Protein AF-A0A3D6CLK3-F1 (afdb_monomer_lite)

pLDDT: mean 80.87, std 11.24, range [43.94, 93.0]

Radius of gyration: 19.06 Å; chains: 1; bounding box: 39×37×52 Å

Structure (mmCIF, N/CA/C/O backbone):
data_AF-A0A3D6CLK3-F1
#
_entry.id   AF-A0A3D6CLK3-F1
#
loop_
_atom_site.group_PDB
_atom_site.id
_atom_site.type_symbol
_atom_site.label_atom_id
_atom_site.label_alt_id
_atom_site.label_comp_id
_atom_site.label_asym_id
_atom_site.label_entity_id
_atom_site.label_seq_id
_atom_site.pdbx_PDB_ins_code
_atom_site.Cartn_x
_atom_site.Cartn_y
_atom_site.Cartn_z
_atom_site.occupancy
_atom_site.B_iso_or_equiv
_atom_site.auth_seq_id
_atom_site.auth_comp_id
_atom_site.auth_asym_id
_atom_site.auth_atom_id
_atom_site.pdbx_PDB_model_num
ATOM 1 N N . MET A 1 1 ? -9.692 13.250 37.064 1.00 61.66 1 MET A N 1
ATOM 2 C CA . MET A 1 1 ? -10.381 13.343 35.753 1.00 61.66 1 MET A CA 1
ATOM 3 C C . MET A 1 1 ? -9.442 13.635 34.572 1.00 61.66 1 MET A C 1
ATOM 5 O O . MET A 1 1 ? -9.510 12.914 33.590 1.00 61.66 1 MET A O 1
ATOM 9 N N . LYS A 1 2 ? -8.495 14.591 34.649 1.00 70.19 2 LYS A N 1
ATOM 10 C CA . LYS A 1 2 ? -7.578 14.914 33.523 1.00 70.19 2 LYS A CA 1
ATOM 11 C C . LYS A 1 2 ? -6.693 13.749 33.027 1.00 70.19 2 LYS A C 1
ATOM 13 O O . LYS A 1 2 ? -6.425 13.659 31.837 1.00 70.19 2 LYS A O 1
ATOM 18 N N . LYS A 1 3 ? -6.246 12.851 33.920 1.00 80.38 3 LYS A N 1
ATOM 19 C CA . LYS A 1 3 ? -5.423 11.676 33.554 1.00 80.38 3 LYS A CA 1
ATOM 20 C C . LYS A 1 3 ? -6.230 10.594 32.819 1.00 80.38 3 LYS A C 1
ATOM 22 O O . LYS A 1 3 ? -5.733 10.024 31.861 1.00 80.38 3 LYS A O 1
ATOM 27 N N . GLN A 1 4 ? -7.481 10.364 33.224 1.00 87.62 4 GLN A N 1
ATOM 28 C CA . GLN A 1 4 ? -8.365 9.383 32.580 1.00 87.62 4 GLN A CA 1
ATOM 2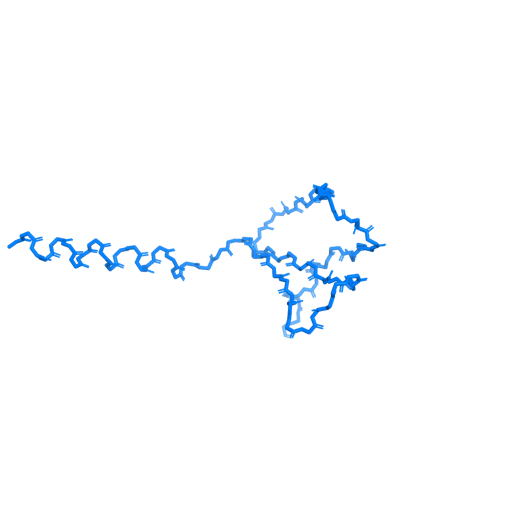9 C C . GLN A 1 4 ? -8.727 9.788 31.151 1.00 87.62 4 GLN A C 1
ATOM 31 O O . GLN A 1 4 ? -8.710 8.947 30.263 1.00 87.62 4 GLN A O 1
ATOM 36 N N . LEU A 1 5 ? -8.940 11.084 30.909 1.00 90.12 5 LEU A N 1
ATOM 37 C CA . LEU A 1 5 ? -9.196 11.593 29.563 1.00 90.12 5 LEU A CA 1
ATOM 38 C C . LEU A 1 5 ? -8.028 11.313 28.601 1.00 90.12 5 LEU A C 1
ATOM 40 O O . LEU A 1 5 ? -8.256 10.957 27.451 1.00 90.12 5 LEU A O 1
ATOM 44 N N . ARG A 1 6 ? -6.778 11.408 29.082 1.00 88.75 6 ARG A N 1
ATOM 45 C CA . ARG A 1 6 ? -5.590 11.067 28.282 1.00 88.75 6 ARG A CA 1
ATOM 46 C C . ARG A 1 6 ? -5.563 9.588 27.904 1.00 88.75 6 ARG A C 1
ATOM 48 O O . ARG A 1 6 ? -5.259 9.279 26.761 1.00 88.75 6 ARG A O 1
ATOM 55 N N . TYR A 1 7 ? -5.907 8.694 28.832 1.00 90.56 7 TYR A N 1
ATOM 56 C CA . TYR A 1 7 ? -5.957 7.256 28.553 1.00 90.56 7 TYR A CA 1
ATOM 57 C C . TYR A 1 7 ? -7.079 6.885 27.581 1.00 90.56 7 TYR A C 1
ATOM 59 O O . TYR A 1 7 ? -6.854 6.084 26.681 1.00 90.56 7 TYR A O 1
ATOM 67 N N . ILE A 1 8 ? -8.255 7.507 27.707 1.00 93.00 8 ILE A N 1
ATOM 68 C CA . ILE A 1 8 ? -9.372 7.301 26.772 1.00 93.00 8 ILE A CA 1
ATOM 69 C C . ILE A 1 8 ? -8.991 7.771 25.362 1.00 93.00 8 ILE A C 1
ATOM 71 O O . ILE A 1 8 ? -9.237 7.059 24.394 1.00 93.00 8 ILE A O 1
ATOM 75 N N . LEU A 1 9 ? -8.338 8.931 25.242 1.00 92.31 9 LEU A N 1
ATOM 76 C CA . LEU A 1 9 ? -7.857 9.441 23.957 1.00 92.31 9 LEU A CA 1
ATOM 77 C C . LEU A 1 9 ? -6.860 8.474 23.296 1.00 92.31 9 LEU A C 1
ATOM 79 O O . LEU A 1 9 ? -6.985 8.177 22.111 1.00 92.31 9 LEU A O 1
ATOM 83 N N . LEU A 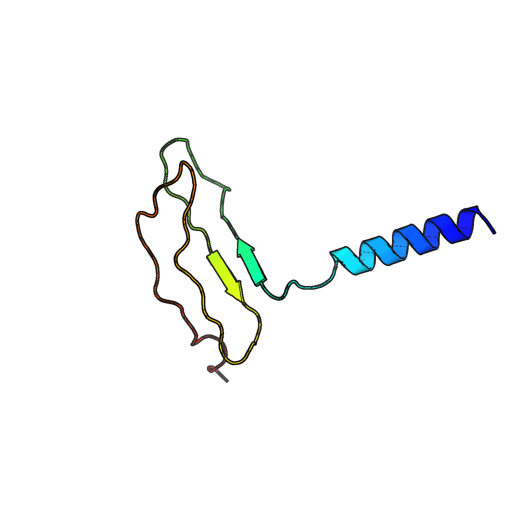1 10 ? -5.908 7.955 24.077 1.00 90.81 10 LEU A N 1
ATOM 84 C CA . LEU A 1 10 ? -4.904 6.989 23.617 1.00 90.81 10 LEU A CA 1
ATOM 85 C C . LEU A 1 10 ? -5.546 5.664 23.169 1.00 90.81 10 LEU A C 1
ATOM 87 O O . LEU A 1 10 ? -5.118 5.047 22.196 1.00 90.81 10 LEU A O 1
ATOM 91 N N . PHE A 1 11 ? -6.605 5.240 23.860 1.00 91.81 11 PHE A N 1
ATOM 92 C CA . PHE A 1 11 ? -7.343 4.029 23.516 1.00 91.81 11 PHE A CA 1
ATOM 93 C C . PHE A 1 11 ? -8.120 4.181 22.200 1.00 91.81 11 PHE A C 1
ATOM 95 O O . PHE A 1 11 ? -8.056 3.309 21.337 1.00 91.81 11 PHE A O 1
ATOM 102 N N . ILE A 1 12 ? -8.792 5.317 21.997 1.00 91.44 12 ILE A N 1
ATOM 103 C CA . ILE A 1 12 ? -9.538 5.592 20.760 1.00 91.44 12 ILE A CA 1
ATOM 104 C C . ILE A 1 12 ? -8.590 5.706 19.560 1.00 91.44 12 ILE A C 1
ATOM 106 O O . ILE A 1 12 ? -8.901 5.182 18.490 1.00 91.44 12 ILE A O 1
ATOM 110 N N . SER A 1 13 ? -7.414 6.323 19.726 1.00 90.25 13 SER A N 1
ATOM 111 C CA . SER A 1 13 ? -6.432 6.384 18.639 1.00 90.25 13 SER A CA 1
ATOM 112 C C . SER A 1 13 ? -5.938 4.992 18.246 1.00 90.25 13 SER A C 1
ATOM 114 O O . SER A 1 13 ? -5.833 4.704 17.058 1.00 90.25 13 SER A O 1
ATOM 116 N N . ALA A 1 14 ? -5.698 4.105 19.219 1.00 90.12 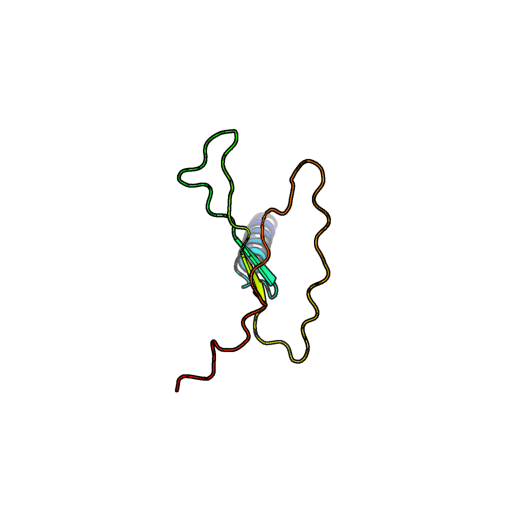14 ALA A N 1
ATOM 117 C CA . ALA A 1 14 ? -5.291 2.728 18.944 1.00 90.12 14 ALA A CA 1
ATOM 118 C C . ALA A 1 14 ? -6.352 1.950 18.141 1.00 90.12 14 ALA A C 1
ATOM 120 O O . ALA A 1 14 ? -6.000 1.221 17.216 1.00 90.12 14 ALA A O 1
ATOM 121 N N . ILE A 1 15 ? -7.644 2.150 18.435 1.00 89.81 15 ILE A N 1
ATOM 122 C CA . ILE A 1 15 ? -8.744 1.523 17.681 1.00 89.81 15 ILE A CA 1
ATOM 123 C C . ILE A 1 15 ? -8.778 2.018 16.229 1.00 89.81 15 ILE A C 1
ATOM 125 O O . ILE A 1 15 ? -9.010 1.219 15.326 1.00 89.81 15 ILE A O 1
ATOM 129 N N . GLY A 1 16 ? -8.517 3.307 15.989 1.00 85.94 16 GLY A N 1
ATOM 130 C CA . GLY A 1 16 ? -8.466 3.868 14.635 1.00 85.94 16 GLY A CA 1
ATOM 131 C C . GLY A 1 16 ? -7.400 3.209 13.753 1.00 85.94 16 GLY A C 1
ATOM 132 O O . GLY A 1 16 ? -7.683 2.858 12.612 1.00 85.94 16 GLY A O 1
ATOM 133 N N . PHE A 1 17 ? -6.203 2.965 14.294 1.00 82.56 17 PHE A N 1
ATOM 134 C CA . PHE A 1 17 ? -5.121 2.285 13.566 1.00 82.56 17 PHE A CA 1
ATOM 135 C C . PHE A 1 17 ? -5.349 0.780 13.370 1.00 82.56 17 PHE A C 1
ATOM 137 O O . PHE A 1 17 ? -4.756 0.191 12.472 1.00 82.56 17 PHE A O 1
ATOM 144 N N . ALA A 1 18 ? -6.193 0.149 14.190 1.00 83.94 18 ALA A N 1
ATOM 145 C CA . ALA A 1 18 ? -6.498 -1.278 14.090 1.00 83.94 18 ALA A CA 1
ATOM 146 C C . ALA A 1 18 ? -7.559 -1.611 13.021 1.00 83.94 18 ALA A C 1
ATOM 148 O O . ALA A 1 18 ? -7.839 -2.788 12.777 1.00 83.94 18 ALA A O 1
ATOM 149 N N . GLN A 1 19 ? -8.176 -0.605 12.391 1.00 83.62 19 GLN A N 1
ATOM 150 C CA . GLN A 1 19 ? -9.155 -0.825 11.328 1.00 83.62 19 GLN A CA 1
ATOM 151 C C . GLN A 1 19 ? -8.484 -1.416 10.082 1.00 83.62 19 GLN A C 1
ATOM 153 O O . GLN A 1 19 ? -7.422 -0.964 9.657 1.00 83.62 19 GLN A O 1
ATOM 158 N N . LYS A 1 20 ? -9.126 -2.417 9.468 1.00 82.19 20 LYS A N 1
ATOM 159 C CA . LYS A 1 20 ? -8.675 -2.966 8.184 1.00 82.19 20 LYS A CA 1
ATOM 160 C C . LYS A 1 20 ? -8.964 -1.944 7.077 1.00 82.19 20 LYS A C 1
ATOM 162 O O . LYS A 1 20 ? -10.131 -1.589 6.900 1.00 82.19 20 LYS A O 1
ATOM 167 N N . PRO A 1 21 ? -7.950 -1.462 6.340 1.00 83.12 21 PRO A N 1
ATOM 168 C CA . PRO A 1 21 ? -8.173 -0.497 5.277 1.00 83.12 21 PRO A CA 1
ATOM 169 C C . PRO A 1 21 ? -8.895 -1.157 4.095 1.00 83.12 21 PRO A C 1
ATOM 171 O O . PRO A 1 21 ? -8.636 -2.308 3.756 1.00 83.12 21 PRO A O 1
ATOM 174 N N . MET A 1 22 ? -9.783 -0.406 3.441 1.00 83.50 22 MET A N 1
ATOM 175 C CA . MET A 1 22 ? -10.494 -0.861 2.236 1.00 83.50 22 MET A CA 1
ATOM 176 C C . MET A 1 22 ? -9.542 -1.094 1.052 1.00 83.50 22 MET A C 1
ATOM 178 O O . MET A 1 22 ? -9.794 -1.953 0.211 1.00 83.50 22 MET A O 1
ATOM 182 N N . VAL A 1 23 ? -8.446 -0.335 0.990 1.00 85.50 23 VAL A N 1
ATOM 183 C CA . VAL A 1 23 ? -7.387 -0.473 -0.012 1.00 85.50 23 VAL A CA 1
ATOM 184 C C . VAL A 1 23 ? -6.081 -0.732 0.720 1.00 85.50 23 VAL A C 1
ATOM 186 O O . VAL A 1 23 ? -5.658 0.072 1.548 1.00 85.50 23 VAL A O 1
ATOM 189 N N . GLN A 1 24 ? -5.442 -1.849 0.402 1.00 87.50 24 GLN A N 1
ATOM 190 C CA . GLN A 1 24 ? -4.179 -2.273 0.983 1.00 87.50 24 GLN A CA 1
ATOM 191 C C . GLN A 1 24 ? -3.118 -2.300 -0.113 1.00 87.50 24 GLN A C 1
ATOM 193 O O . GLN A 1 24 ? -3.301 -2.942 -1.144 1.00 87.50 24 GLN A O 1
ATOM 198 N N . ALA A 1 25 ? -2.019 -1.582 0.104 1.00 88.00 25 ALA A N 1
ATOM 199 C CA . ALA A 1 25 ? -0.861 -1.587 -0.777 1.00 88.00 25 ALA A CA 1
ATOM 200 C C . ALA A 1 25 ? 0.311 -2.243 -0.044 1.00 88.00 25 ALA A C 1
ATOM 202 O O . ALA A 1 25 ? 0.652 -1.847 1.069 1.00 88.00 25 ALA A O 1
ATOM 203 N N . GLU A 1 26 ? 0.906 -3.249 -0.670 1.00 87.69 26 GLU A N 1
ATOM 204 C CA . GLU A 1 26 ? 1.992 -4.052 -0.121 1.00 87.69 26 GLU A CA 1
ATOM 205 C C . GLU A 1 26 ? 3.172 -4.028 -1.085 1.00 87.69 26 GLU A C 1
ATOM 207 O O . GLU A 1 26 ? 3.006 -4.167 -2.298 1.00 87.69 26 GLU A O 1
ATOM 212 N N . ILE A 1 27 ? 4.368 -3.860 -0.529 1.00 89.38 27 ILE A N 1
ATOM 213 C CA . ILE A 1 27 ? 5.630 -4.009 -1.244 1.00 89.38 27 ILE A CA 1
ATOM 214 C C . ILE A 1 27 ? 6.485 -4.955 -0.416 1.00 89.38 27 ILE A C 1
ATOM 216 O O . ILE A 1 27 ? 6.711 -4.704 0.769 1.00 89.38 27 ILE A O 1
ATOM 220 N N . ASP A 1 28 ? 6.967 -6.024 -1.039 1.00 85.56 28 ASP A N 1
ATOM 221 C CA . ASP A 1 28 ? 7.971 -6.882 -0.424 1.00 85.56 28 ASP A CA 1
ATOM 222 C C . ASP A 1 28 ? 9.357 -6.263 -0.640 1.00 85.56 28 ASP A C 1
ATOM 224 O O . ASP A 1 28 ? 9.870 -6.214 -1.759 1.00 85.56 28 ASP A O 1
ATOM 228 N N . THR A 1 29 ? 9.942 -5.740 0.437 1.00 86.25 29 THR A N 1
ATOM 229 C CA . THR A 1 29 ? 11.286 -5.148 0.444 1.00 86.25 29 THR A CA 1
ATOM 230 C C . THR A 1 29 ? 12.317 -6.033 1.144 1.00 86.25 29 THR A C 1
ATOM 232 O O . THR A 1 29 ? 13.453 -5.610 1.345 1.00 86.25 29 THR A O 1
ATOM 235 N N . THR A 1 30 ? 11.958 -7.266 1.515 1.00 86.31 30 THR A N 1
ATOM 236 C CA . THR A 1 30 ? 12.767 -8.097 2.422 1.00 86.31 30 THR A CA 1
ATOM 237 C C . THR A 1 30 ? 14.135 -8.463 1.836 1.00 86.31 30 THR A C 1
ATOM 239 O O . THR A 1 30 ? 15.089 -8.650 2.584 1.00 86.31 30 THR A O 1
ATOM 242 N N . ASN A 1 31 ? 14.251 -8.533 0.505 1.00 84.06 31 ASN A N 1
ATOM 243 C CA . ASN A 1 31 ? 15.480 -8.932 -0.192 1.00 84.06 31 ASN A CA 1
ATOM 244 C C . ASN A 1 31 ? 15.888 -7.999 -1.350 1.00 84.06 31 ASN A C 1
ATOM 246 O O . ASN A 1 31 ? 16.642 -8.427 -2.217 1.00 84.06 31 ASN A O 1
ATOM 250 N N . ILE A 1 32 ? 15.418 -6.747 -1.387 1.00 87.81 32 ILE A N 1
ATOM 251 C CA . ILE A 1 32 ? 15.668 -5.861 -2.540 1.00 87.81 32 ILE A CA 1
ATOM 252 C C . ILE A 1 32 ? 17.053 -5.194 -2.489 1.00 87.81 32 ILE A C 1
ATOM 254 O O . ILE A 1 32 ? 17.485 -4.690 -1.449 1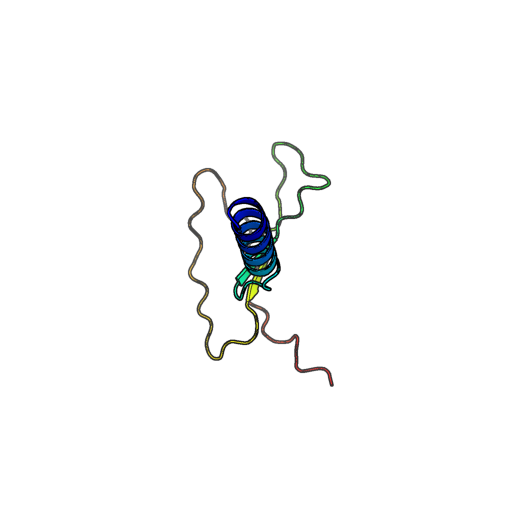.00 87.81 32 ILE A O 1
ATOM 258 N N . ARG A 1 33 ? 17.742 -5.139 -3.632 1.00 89.00 33 ARG A N 1
ATOM 259 C CA . ARG A 1 33 ? 18.993 -4.388 -3.837 1.00 89.00 33 ARG A CA 1
ATOM 260 C C . ARG A 1 33 ? 18.783 -3.203 -4.779 1.00 89.00 33 ARG A C 1
ATOM 262 O O . ARG A 1 33 ? 17.831 -3.143 -5.552 1.00 89.00 33 ARG A O 1
ATOM 269 N N . ILE A 1 34 ? 19.693 -2.231 -4.727 1.00 85.44 34 ILE A N 1
ATOM 270 C CA . ILE A 1 34 ? 19.651 -1.067 -5.622 1.00 85.44 34 ILE A CA 1
ATOM 271 C C . ILE A 1 34 ? 19.803 -1.545 -7.072 1.00 85.44 34 ILE A C 1
ATOM 273 O O . ILE A 1 34 ? 20.772 -2.226 -7.399 1.00 85.44 34 ILE A O 1
ATOM 277 N N . GLY A 1 35 ? 18.852 -1.167 -7.927 1.00 85.19 35 GLY A N 1
ATOM 278 C CA . GLY A 1 35 ? 18.788 -1.595 -9.327 1.00 85.19 35 GLY A CA 1
ATOM 279 C C . GLY A 1 35 ? 17.921 -2.834 -9.577 1.00 85.19 35 GLY A C 1
ATOM 280 O O . GLY A 1 35 ? 17.747 -3.209 -10.733 1.00 85.19 35 GLY A O 1
ATOM 281 N N . GLU A 1 36 ? 17.354 -3.452 -8.535 1.00 88.00 36 GLU A N 1
ATOM 282 C CA . GLU A 1 36 ? 16.399 -4.556 -8.678 1.00 88.00 36 GLU A CA 1
ATOM 283 C C . GLU A 1 36 ? 14.951 -4.066 -8.814 1.00 88.00 36 GLU A C 1
ATOM 285 O O . GLU A 1 36 ? 14.591 -2.955 -8.415 1.00 88.00 36 GLU A O 1
ATOM 290 N N . GLN A 1 37 ? 14.107 -4.923 -9.388 1.00 87.94 37 GLN A N 1
ATOM 291 C CA . GLN A 1 37 ? 12.666 -4.703 -9.483 1.00 87.94 37 GLN A CA 1
ATOM 292 C C . GLN A 1 37 ? 11.983 -5.150 -8.188 1.00 87.94 37 GLN A C 1
ATOM 294 O O . GLN A 1 37 ? 12.403 -6.116 -7.554 1.00 87.94 37 GLN A O 1
ATOM 299 N N . PHE A 1 38 ? 10.888 -4.486 -7.827 1.00 88.56 38 PHE A N 1
ATOM 300 C CA . PHE A 1 38 ? 10.030 -4.899 -6.721 1.00 88.56 38 PHE A CA 1
ATOM 301 C C . PHE A 1 38 ? 8.574 -4.957 -7.177 1.00 88.56 38 PHE A C 1
ATOM 303 O O . PHE A 1 38 ? 8.164 -4.260 -8.105 1.00 88.56 38 PHE A O 1
ATOM 310 N N . GLN A 1 39 ? 7.783 -5.792 -6.510 1.00 88.94 39 GLN A N 1
ATOM 311 C CA . GLN A 1 39 ? 6.365 -5.942 -6.814 1.00 88.94 39 GLN A CA 1
ATOM 312 C C . GLN A 1 39 ? 5.541 -5.059 -5.877 1.00 88.94 39 GLN A C 1
ATOM 314 O O . GLN A 1 39 ? 5.623 -5.192 -4.657 1.00 88.94 39 GLN A O 1
ATOM 319 N N . LEU A 1 40 ? 4.737 -4.167 -6.457 1.00 88.62 40 LEU A N 1
ATOM 320 C CA . LEU A 1 40 ? 3.713 -3.409 -5.743 1.00 88.62 40 LEU A CA 1
ATOM 321 C C . LEU A 1 40 ? 2.369 -4.113 -5.921 1.00 88.62 40 LEU A C 1
ATOM 323 O O . LEU A 1 40 ? 1.803 -4.123 -7.014 1.00 88.62 40 LEU A O 1
ATOM 327 N N . LYS A 1 41 ? 1.841 -4.674 -4.837 1.00 88.62 41 LYS A N 1
ATOM 328 C CA . LYS A 1 41 ? 0.549 -5.351 -4.823 1.00 88.62 41 LYS A CA 1
ATOM 329 C C . LYS A 1 41 ? -0.498 -4.450 -4.188 1.00 88.62 41 LYS A C 1
ATOM 331 O O . LYS A 1 41 ? -0.400 -4.105 -3.016 1.00 88.62 41 LYS A O 1
ATOM 336 N N . ILE A 1 42 ? -1.527 -4.107 -4.952 1.00 87.00 42 ILE A N 1
ATOM 337 C CA . ILE A 1 42 ? -2.684 -3.358 -4.457 1.00 87.00 42 ILE A CA 1
ATOM 338 C C . ILE A 1 42 ? -3.865 -4.319 -4.380 1.00 87.00 42 ILE A C 1
ATOM 340 O O . ILE A 1 42 ? -4.225 -4.947 -5.371 1.00 87.00 42 ILE A O 1
ATOM 344 N N . SER A 1 43 ? -4.453 -4.438 -3.196 1.00 86.19 43 SER A N 1
ATOM 345 C CA . SER A 1 43 ? -5.629 -5.261 -2.926 1.00 86.19 43 SER A CA 1
ATOM 346 C C . SER A 1 43 ? -6.767 -4.364 -2.453 1.00 86.19 43 SER A C 1
ATOM 348 O O . SER A 1 43 ? -6.552 -3.462 -1.644 1.00 86.19 43 SER A O 1
ATOM 350 N N . VAL A 1 44 ? -7.977 -4.600 -2.954 1.00 84.50 44 VAL A N 1
ATOM 351 C CA . VAL A 1 44 ? -9.178 -3.854 -2.558 1.00 84.50 44 VAL A CA 1
ATOM 352 C C . VAL A 1 44 ? -10.178 -4.828 -1.954 1.00 84.50 44 VAL A C 1
ATOM 354 O O . VAL A 1 44 ? -10.468 -5.865 -2.549 1.00 84.50 44 VAL A O 1
ATOM 357 N N . ALA A 1 45 ? -10.682 -4.510 -0.765 1.00 77.94 45 ALA A N 1
ATOM 358 C CA . ALA A 1 45 ? -11.677 -5.319 -0.078 1.00 77.94 45 ALA A CA 1
ATOM 359 C C . ALA A 1 45 ? -13.081 -5.024 -0.633 1.00 77.94 45 ALA A C 1
ATOM 361 O O . ALA A 1 45 ? -13.536 -3.882 -0.589 1.00 77.94 45 ALA A O 1
ATOM 362 N N . GLU A 1 46 ? -13.720 -6.067 -1.176 1.00 65.25 46 GLU A N 1
ATOM 363 C CA . GLU A 1 46 ? -15.162 -6.220 -1.449 1.00 65.25 46 GLU A CA 1
ATOM 364 C C . GLU A 1 46 ? -15.953 -4.925 -1.702 1.00 65.25 46 GLU A C 1
ATOM 366 O O . GLU A 1 46 ? -16.802 -4.510 -0.916 1.00 65.25 46 GLU A O 1
ATOM 371 N N . THR A 1 47 ? -15.716 -4.304 -2.856 1.00 67.44 47 THR A N 1
ATOM 372 C CA . THR A 1 47 ? -16.569 -3.229 -3.377 1.00 67.44 47 THR A CA 1
ATOM 373 C C . THR A 1 47 ? -17.068 -3.598 -4.771 1.00 67.44 47 THR A C 1
ATOM 375 O O . THR A 1 47 ? -16.310 -4.049 -5.629 1.00 67.44 47 THR A O 1
ATOM 378 N N . THR A 1 48 ? -18.371 -3.437 -5.011 1.00 64.44 48 THR A N 1
ATOM 379 C CA . THR A 1 48 ? -18.959 -3.568 -6.350 1.00 64.44 48 THR A CA 1
ATOM 380 C C . THR A 1 48 ? -18.473 -2.408 -7.218 1.00 64.44 48 THR A C 1
ATOM 382 O O . THR A 1 48 ? -18.818 -1.261 -6.946 1.00 64.44 48 THR A O 1
ATOM 385 N N . ASN A 1 49 ? -17.713 -2.725 -8.273 1.00 66.81 49 ASN A N 1
ATOM 386 C CA . ASN A 1 49 ? -17.125 -1.805 -9.262 1.00 66.81 49 ASN A CA 1
ATOM 387 C C . ASN A 1 49 ? -15.897 -1.014 -8.775 1.00 66.81 49 ASN A C 1
ATOM 389 O O . ASN A 1 49 ? -15.973 0.175 -8.471 1.00 66.81 49 ASN A O 1
ATOM 393 N N . VAL A 1 50 ? -14.732 -1.666 -8.788 1.00 73.19 50 VAL A N 1
ATOM 394 C CA . VAL A 1 50 ? -13.429 -1.027 -8.548 1.00 73.19 50 VAL A CA 1
ATOM 395 C C . VAL A 1 50 ? -12.769 -0.683 -9.878 1.00 73.19 50 VAL A C 1
ATOM 397 O O . VAL A 1 50 ? -12.554 -1.559 -10.713 1.00 73.19 50 VAL A O 1
ATOM 400 N N . ILE A 1 51 ? -12.400 0.585 -10.058 1.00 80.00 51 ILE A N 1
ATOM 401 C CA . ILE A 1 51 ? -11.593 1.043 -11.193 1.00 80.00 51 ILE A CA 1
ATOM 402 C C . ILE A 1 51 ? -10.215 1.421 -10.657 1.00 80.00 51 ILE A C 1
ATOM 404 O O . ILE A 1 51 ? -10.087 2.380 -9.897 1.00 80.00 51 ILE A O 1
ATOM 408 N N . ILE A 1 52 ? -9.185 0.673 -11.055 1.00 81.56 52 ILE A N 1
ATOM 409 C CA . ILE A 1 52 ? -7.792 0.986 -10.723 1.00 81.56 52 ILE A CA 1
ATOM 410 C C . ILE A 1 52 ? -7.207 1.790 -11.892 1.00 81.56 52 ILE A C 1
ATOM 412 O O . ILE A 1 52 ? -7.049 1.238 -12.983 1.00 81.56 52 ILE A O 1
ATOM 416 N N . PRO A 1 53 ? -6.914 3.091 -11.716 1.00 79.62 53 PRO A N 1
ATOM 417 C CA . PRO A 1 53 ? -6.323 3.896 -12.776 1.00 79.62 53 PRO A CA 1
ATOM 418 C C . PRO A 1 53 ? -4.864 3.496 -13.027 1.00 79.62 53 PRO A C 1
ATOM 420 O O . PRO A 1 53 ? -4.184 2.964 -12.147 1.00 79.62 53 PRO A O 1
ATOM 423 N N . ALA A 1 54 ? -4.352 3.815 -14.218 1.00 80.56 54 ALA A N 1
ATOM 424 C CA . ALA A 1 54 ? -2.935 3.643 -14.525 1.00 80.56 54 ALA A CA 1
ATOM 425 C C . ALA A 1 54 ? -2.069 4.481 -13.564 1.00 80.56 54 ALA A C 1
ATOM 427 O O . ALA A 1 54 ? -2.223 5.703 -13.474 1.00 80.56 54 ALA A O 1
ATOM 428 N N . MET A 1 55 ? -1.150 3.826 -12.850 1.00 78.19 55 MET A N 1
ATOM 429 C CA . MET A 1 55 ? -0.242 4.496 -11.919 1.00 78.19 55 MET A CA 1
ATOM 430 C C . MET A 1 55 ? 0.846 5.269 -12.665 1.00 78.19 55 MET A C 1
ATOM 432 O O . MET A 1 55 ? 1.524 4.734 -13.538 1.00 78.19 55 MET A O 1
ATOM 436 N N . ARG A 1 56 ? 1.053 6.530 -12.270 1.00 82.12 56 ARG A N 1
ATOM 437 C CA . ARG A 1 56 ? 2.213 7.334 -12.669 1.00 82.12 56 ARG A CA 1
ATOM 438 C C . ARG A 1 56 ? 3.151 7.457 -11.478 1.00 82.12 56 ARG A C 1
ATOM 440 O O . ARG A 1 56 ? 2.873 8.212 -10.549 1.00 82.12 56 ARG A O 1
ATOM 447 N N . LEU A 1 57 ? 4.244 6.705 -11.504 1.00 84.25 57 LEU A N 1
ATOM 448 C CA . LEU A 1 57 ? 5.274 6.765 -10.473 1.00 84.25 57 LEU A CA 1
ATOM 449 C C . LEU A 1 57 ? 6.329 7.808 -10.862 1.00 84.25 57 LEU A C 1
ATOM 451 O O . LEU A 1 57 ? 6.723 7.914 -12.021 1.00 84.25 57 LEU A O 1
ATOM 455 N N . LYS A 1 58 ? 6.781 8.610 -9.893 1.00 85.81 58 LYS A N 1
ATOM 456 C CA . LYS A 1 58 ? 7.861 9.581 -10.104 1.00 85.81 58 LYS A CA 1
ATOM 457 C C . LYS A 1 58 ? 9.190 8.930 -9.728 1.00 85.81 58 LYS A C 1
ATOM 459 O O . LYS A 1 58 ? 9.391 8.602 -8.565 1.00 85.81 58 LYS A O 1
ATOM 464 N N . GLY A 1 59 ? 10.092 8.783 -10.697 1.00 84.00 59 GLY A N 1
ATOM 465 C CA . GLY A 1 59 ? 11.430 8.218 -10.475 1.00 84.00 59 GLY A CA 1
ATOM 466 C C . GLY A 1 59 ? 11.494 6.688 -10.453 1.00 84.00 59 GLY A C 1
ATOM 467 O O . GLY A 1 59 ? 12.550 6.144 -10.158 1.00 84.00 59 GLY A O 1
ATOM 468 N N . LEU A 1 60 ? 10.392 6.007 -10.776 1.00 85.56 60 LEU A N 1
ATOM 469 C CA . LEU A 1 60 ? 10.325 4.558 -10.947 1.00 85.56 60 LEU A CA 1
ATOM 470 C C . LEU A 1 60 ? 9.595 4.250 -12.251 1.00 85.56 60 LEU A C 1
ATOM 472 O O . LEU A 1 60 ? 8.618 4.922 -12.588 1.00 85.56 60 LEU A O 1
ATOM 476 N N . GLU A 1 61 ? 10.065 3.235 -12.962 1.00 84.56 61 GLU A N 1
ATOM 477 C CA . GLU A 1 61 ? 9.442 2.746 -14.187 1.00 84.56 61 GLU A CA 1
ATOM 478 C C . GLU A 1 61 ? 8.570 1.524 -13.888 1.00 84.56 61 GLU A C 1
ATOM 480 O O . GLU A 1 61 ? 8.922 0.674 -13.068 1.00 84.56 61 GLU A O 1
ATOM 485 N N . VAL A 1 62 ? 7.421 1.438 -14.558 1.00 86.25 62 VAL A N 1
ATOM 486 C CA . VAL A 1 62 ? 6.568 0.249 -14.516 1.00 86.25 62 VAL A CA 1
ATOM 487 C C . VAL A 1 62 ? 7.048 -0.695 -15.610 1.00 86.25 62 VAL A C 1
ATOM 489 O O . VAL A 1 62 ? 6.791 -0.455 -16.786 1.00 86.25 62 VAL A O 1
ATOM 492 N N . VAL A 1 63 ? 7.759 -1.749 -15.213 1.00 85.12 63 VAL A N 1
ATOM 493 C CA . VAL A 1 63 ? 8.301 -2.751 -16.146 1.00 85.12 63 VAL A CA 1
ATOM 494 C C . VAL A 1 63 ? 7.207 -3.699 -16.640 1.00 85.12 63 VAL A C 1
ATOM 496 O O . VAL A 1 63 ? 7.178 -4.049 -17.816 1.00 85.12 63 VAL A O 1
ATOM 499 N N . ASP A 1 64 ? 6.295 -4.097 -15.751 1.00 83.44 64 ASP A N 1
ATOM 500 C CA . ASP A 1 64 ? 5.175 -4.977 -16.076 1.00 83.44 64 ASP A CA 1
ATOM 501 C C . ASP A 1 64 ? 3.954 -4.652 -15.202 1.00 83.44 64 ASP A C 1
ATOM 503 O O . ASP A 1 64 ? 4.075 -4.117 -14.096 1.00 83.44 64 ASP A O 1
ATOM 507 N N . SER A 1 65 ? 2.763 -4.968 -15.710 1.00 83.38 65 SER A N 1
ATOM 508 C CA . SER A 1 65 ? 1.494 -4.819 -15.006 1.00 83.38 65 SER A CA 1
ATOM 509 C C . S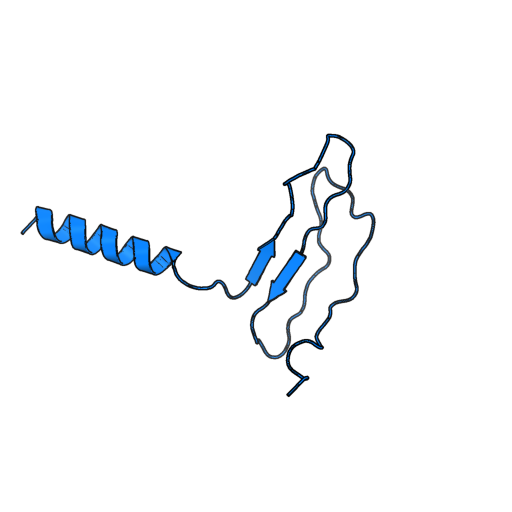ER A 1 65 ? 0.702 -6.114 -15.101 1.00 83.38 65 SER A C 1
ATOM 511 O O . SER A 1 65 ? 0.259 -6.537 -16.169 1.00 83.38 65 SER A O 1
ATOM 513 N N . THR A 1 66 ? 0.487 -6.745 -13.950 1.00 82.38 66 THR A N 1
ATOM 514 C CA . THR A 1 66 ? -0.364 -7.929 -13.861 1.00 82.38 66 THR A CA 1
ATOM 515 C C . THR A 1 66 ? -1.827 -7.538 -14.076 1.00 82.38 66 THR A C 1
ATOM 517 O O . THR A 1 66 ? -2.284 -6.500 -13.593 1.00 82.38 66 THR A O 1
ATOM 520 N N . ARG A 1 67 ? -2.585 -8.381 -14.794 1.00 80.12 67 ARG A N 1
ATOM 521 C CA . ARG A 1 67 ? -4.037 -8.199 -14.942 1.00 80.12 67 ARG A CA 1
ATOM 522 C C . ARG A 1 67 ? -4.705 -8.175 -13.566 1.00 80.12 67 ARG A C 1
ATOM 524 O O . ARG A 1 67 ? -4.316 -8.925 -12.675 1.00 80.12 67 ARG A O 1
ATOM 531 N N . ILE A 1 68 ? -5.726 -7.331 -13.424 1.00 75.62 68 ILE A N 1
ATOM 532 C CA . ILE A 1 68 ? -6.532 -7.251 -12.203 1.00 75.62 68 ILE A CA 1
ATOM 533 C C . ILE A 1 68 ? -7.245 -8.593 -12.024 1.00 75.62 68 ILE A C 1
ATOM 535 O O . ILE A 1 68 ? -8.068 -8.974 -12.857 1.00 75.62 68 ILE A O 1
ATOM 539 N N . ASP A 1 69 ? -6.903 -9.303 -10.954 1.00 71.56 69 ASP A N 1
ATOM 540 C CA . ASP A 1 69 ? -7.533 -10.566 -10.594 1.00 71.56 69 ASP A CA 1
ATOM 541 C C . ASP A 1 69 ? -8.738 -10.306 -9.682 1.00 71.56 69 ASP A C 1
ATOM 543 O O . ASP A 1 69 ? -8.607 -9.748 -8.591 1.00 71.56 69 ASP A O 1
ATOM 547 N N . THR A 1 70 ? -9.922 -10.694 -10.149 1.00 72.44 70 THR A N 1
ATOM 548 C CA . THR A 1 70 ? -11.184 -10.626 -9.399 1.00 72.44 70 THR A CA 1
ATOM 549 C C . THR A 1 70 ? -11.621 -12.001 -8.874 1.00 72.44 70 THR A C 1
ATOM 551 O O . THR A 1 70 ? -12.614 -12.096 -8.151 1.00 72.44 70 THR A O 1
ATOM 554 N N . LEU A 1 71 ? -10.889 -13.077 -9.193 1.00 64.25 71 LEU A N 1
ATOM 555 C CA . LEU A 1 71 ? -11.286 -14.474 -8.990 1.00 64.25 71 LEU A CA 1
ATOM 556 C C . LEU A 1 71 ? -10.755 -15.063 -7.675 1.00 64.25 71 LEU A C 1
ATOM 558 O O . LEU A 1 71 ? -10.171 -16.144 -7.664 1.00 64.25 71 LEU A O 1
ATOM 562 N N . LYS A 1 72 ? -10.968 -14.385 -6.540 1.00 54.28 72 LYS A N 1
ATOM 563 C CA . LYS A 1 72 ? -10.464 -14.878 -5.240 1.00 54.28 72 LYS A CA 1
ATOM 564 C C . LYS A 1 72 ? -11.509 -15.209 -4.178 1.00 54.28 72 LYS A C 1
ATOM 566 O O . LYS A 1 72 ? -11.146 -15.757 -3.147 1.00 54.28 72 LYS A O 1
ATOM 571 N N . ASN A 1 73 ? -12.789 -14.965 -4.455 1.00 51.25 73 ASN A N 1
ATOM 572 C CA . ASN A 1 73 ? -13.891 -15.274 -3.531 1.00 51.25 73 ASN A CA 1
ATOM 573 C C . ASN A 1 73 ? -14.912 -16.285 -4.094 1.00 51.25 73 ASN A C 1
ATOM 575 O O . ASN A 1 73 ? -16.007 -16.416 -3.561 1.00 51.25 73 ASN A O 1
ATOM 579 N N . SER A 1 74 ? -14.580 -16.980 -5.191 1.00 45.62 74 SER A N 1
ATOM 580 C CA . SER A 1 74 ? -15.483 -17.931 -5.869 1.00 45.62 74 SER A CA 1
ATOM 581 C C . SER A 1 74 ? -15.233 -19.404 -5.518 1.00 45.62 74 SER A C 1
ATOM 583 O O . SER A 1 74 ? -15.995 -20.260 -5.964 1.00 45.62 74 SER A O 1
ATOM 585 N N . LEU A 1 75 ? -14.173 -19.729 -4.777 1.00 45.59 75 LEU A N 1
ATOM 586 C CA . LEU A 1 75 ? -13.918 -21.107 -4.358 1.00 45.59 75 LEU A CA 1
ATOM 587 C C . LEU A 1 75 ? -14.560 -21.313 -2.983 1.00 45.59 75 LEU A C 1
ATOM 589 O O . LEU A 1 75 ? -13.946 -21.022 -1.958 1.00 45.59 75 LEU A O 1
ATOM 593 N N . VAL A 1 76 ? -15.834 -21.719 -3.022 1.00 43.94 76 VAL A N 1
ATOM 594 C CA . VAL A 1 76 ? -16.560 -22.361 -1.913 1.00 43.94 76 VAL A CA 1
ATOM 595 C C . VAL A 1 76 ? -15.958 -23.736 -1.652 1.00 43.94 76 VAL A C 1
ATOM 597 O O . VAL A 1 76 ? -15.651 -24.4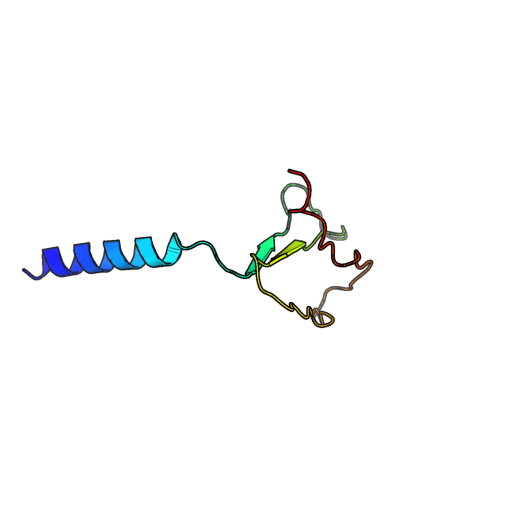27 -2.651 1.00 43.94 76 VAL A O 1
#

Secondary structure (DSSP, 8-state):
-HHHHHHHHHHHHHHHHTSPPSEEEEE--TT--TT----EEEEE-S-SS---PPP--SS-----------TTS---

Sequence (76 aa):
MKKQLRYILLFISAIGFAQKPMVQAEIDTTNIRIGEQFQLKISVAETTNVIIPAMRLKGLEVVDSTRIDTLKNSLV

Foldseek 3Di:
DVVVVVVVVVVVVVVVVPDDDQKDWDWPPPDDDPPDDIDIDIDGPDDDDDDDDDDDDDPDDDPDDDPDDPPDPPDD